Protein AF-A0A9N9S691-F1 (afdb_monomer)

Mean predicted aligned error: 9.48 Å

InterPro domains:
  IPR001315 CARD domain [PS50209] (5-102)
  IPR011029 Death-like domain superfamily [G3DSA:1.10.533.10] (4-105)
  IPR011029 Death-like domain superfamily [SSF47986] (11-99)

Structure (mmCIF, N/CA/C/O backbone):
data_AF-A0A9N9S691-F1
#
_entry.id   AF-A0A9N9S691-F1
#
loop_
_atom_site.group_PDB
_atom_site.id
_atom_site.type_symbol
_atom_site.label_atom_id
_atom_site.label_alt_id
_atom_site.label_comp_id
_atom_site.label_asym_id
_atom_site.label_entity_id
_atom_site.label_seq_id
_atom_site.pdbx_PDB_ins_code
_atom_site.Cartn_x
_atom_site.Cartn_y
_atom_site.Cartn_z
_atom_site.occupancy
_atom_site.B_iso_or_equiv
_atom_site.auth_seq_id
_atom_site.auth_comp_id
_atom_site.auth_asym_id
_atom_site.auth_atom_id
_atom_site.pdbx_PDB_model_num
ATOM 1 N N . MET A 1 1 ? 23.197 -14.136 8.451 1.00 41.03 1 MET A N 1
ATOM 2 C CA . MET A 1 1 ? 23.122 -12.723 8.036 1.00 41.03 1 MET A CA 1
ATOM 3 C C . MET A 1 1 ? 21.734 -12.499 7.473 1.00 41.03 1 MET A C 1
ATOM 5 O O . MET A 1 1 ? 21.472 -12.937 6.365 1.00 41.03 1 MET A O 1
ATOM 9 N N . THR A 1 2 ? 20.813 -11.954 8.260 1.00 48.19 2 THR A N 1
ATOM 10 C CA . THR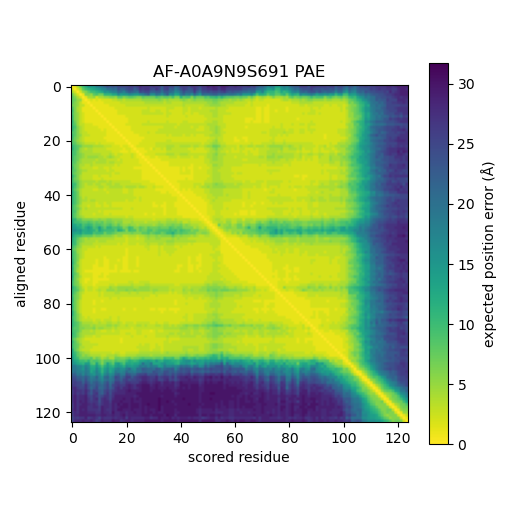 A 1 2 ? 19.528 -11.480 7.734 1.00 48.19 2 THR A CA 1
ATOM 11 C C . THR A 1 2 ? 19.818 -10.173 7.012 1.00 48.19 2 THR A C 1
ATOM 13 O O . THR A 1 2 ? 20.167 -9.189 7.655 1.00 48.19 2 THR A O 1
ATOM 16 N N . THR A 1 3 ? 19.799 -10.185 5.681 1.00 57.12 3 THR A N 1
ATOM 17 C CA . THR A 1 3 ? 19.836 -8.952 4.894 1.00 57.12 3 THR A CA 1
ATOM 18 C C . THR A 1 3 ? 18.573 -8.164 5.216 1.00 57.12 3 THR A C 1
ATOM 20 O O . THR A 1 3 ? 17.459 -8.586 4.906 1.00 57.12 3 THR A O 1
ATOM 23 N N . ASP A 1 4 ? 18.752 -7.064 5.938 1.00 69.62 4 ASP A N 1
ATOM 24 C CA . ASP A 1 4 ? 17.680 -6.156 6.311 1.00 69.62 4 ASP A CA 1
ATOM 25 C C . ASP A 1 4 ? 17.316 -5.310 5.084 1.00 69.62 4 ASP A C 1
ATOM 27 O O . ASP A 1 4 ? 17.941 -4.296 4.786 1.00 69.62 4 ASP A O 1
ATOM 31 N N . HIS A 1 5 ? 16.343 -5.795 4.312 1.00 83.75 5 HIS A N 1
ATOM 32 C CA . HIS A 1 5 ? 15.860 -5.126 3.101 1.00 83.75 5 HIS A CA 1
ATOM 33 C C . HIS A 1 5 ? 14.880 -3.980 3.405 1.00 83.75 5 HIS A C 1
ATOM 35 O O . HIS A 1 5 ? 14.320 -3.397 2.480 1.00 83.75 5 HIS A O 1
ATOM 41 N N . THR A 1 6 ? 14.652 -3.650 4.681 1.00 89.69 6 THR A N 1
ATOM 42 C CA . THR A 1 6 ? 13.685 -2.634 5.129 1.00 89.69 6 THR A CA 1
ATOM 43 C C . THR A 1 6 ? 13.935 -1.299 4.442 1.00 89.69 6 THR A C 1
ATOM 45 O O . THR A 1 6 ? 13.024 -0.710 3.862 1.00 89.69 6 THR A O 1
ATOM 48 N N . LYS A 1 7 ? 15.197 -0.847 4.440 1.00 89.81 7 LYS A N 1
ATOM 49 C CA . LYS A 1 7 ? 15.577 0.425 3.821 1.00 89.81 7 LYS A CA 1
ATOM 50 C C . LYS A 1 7 ? 15.391 0.399 2.303 1.00 89.81 7 LYS A C 1
ATOM 52 O O . LYS A 1 7 ? 14.831 1.337 1.754 1.00 89.81 7 LYS A O 1
ATOM 57 N N . GLU A 1 8 ? 15.817 -0.674 1.640 1.00 90.50 8 GLU A N 1
ATOM 58 C CA . GLU A 1 8 ? 15.687 -0.818 0.183 1.00 90.50 8 GLU A CA 1
ATOM 59 C C . GLU A 1 8 ? 14.215 -0.804 -0.253 1.00 90.50 8 GLU A C 1
ATOM 61 O O . GLU A 1 8 ? 13.861 -0.135 -1.219 1.00 90.50 8 GLU A O 1
ATOM 66 N N . ILE A 1 9 ? 13.344 -1.490 0.494 1.00 92.00 9 ILE A N 1
ATOM 67 C CA . ILE A 1 9 ? 11.898 -1.524 0.241 1.00 92.00 9 ILE A CA 1
ATOM 68 C C . ILE A 1 9 ? 11.274 -0.147 0.481 1.00 92.00 9 ILE A C 1
ATOM 70 O O . ILE A 1 9 ? 10.476 0.311 -0.336 1.00 92.00 9 ILE A O 1
ATOM 74 N N . SER A 1 10 ? 11.642 0.524 1.576 1.00 93.81 10 SER A N 1
ATOM 75 C CA . SER A 1 10 ? 11.149 1.869 1.889 1.00 93.81 10 SER A CA 1
ATOM 76 C C . SER A 1 10 ? 11.554 2.884 0.814 1.00 93.81 10 SER A C 1
ATOM 78 O O . SER A 1 10 ? 10.701 3.619 0.311 1.00 93.81 10 SER A O 1
ATOM 80 N N . ASP A 1 11 ? 12.825 2.877 0.396 1.00 92.69 11 ASP A N 1
ATOM 81 C CA . ASP A 1 11 ? 13.349 3.758 -0.653 1.00 92.69 11 ASP A CA 1
ATOM 82 C C . ASP A 1 11 ? 12.652 3.489 -2.000 1.00 92.69 11 ASP A C 1
ATOM 84 O O . ASP A 1 11 ? 12.223 4.426 -2.682 1.00 92.69 11 ASP A O 1
ATOM 88 N N . LEU A 1 12 ? 12.482 2.209 -2.360 1.00 92.75 12 LEU A N 1
ATOM 89 C CA . LEU A 1 12 ? 11.796 1.786 -3.580 1.00 92.75 12 LEU A CA 1
ATOM 90 C C . LEU A 1 12 ? 10.345 2.274 -3.598 1.00 92.75 12 LEU A C 1
ATOM 92 O O . LEU A 1 12 ? 9.932 2.952 -4.535 1.00 92.75 12 LEU A O 1
ATOM 96 N N . LEU A 1 13 ? 9.562 1.965 -2.562 1.00 94.00 13 LEU A N 1
ATOM 97 C CA . LEU A 1 13 ? 8.159 2.372 -2.504 1.00 94.00 13 LEU A CA 1
ATOM 98 C C . LEU A 1 13 ? 8.016 3.901 -2.442 1.00 94.00 13 LEU A C 1
ATOM 100 O O . LEU A 1 13 ? 7.114 4.459 -3.066 1.00 94.00 13 LEU A O 1
ATOM 104 N N . THR A 1 14 ? 8.941 4.595 -1.770 1.00 94.69 14 THR A N 1
ATOM 105 C CA . THR A 1 14 ? 8.964 6.065 -1.707 1.00 94.69 14 THR A CA 1
ATOM 106 C C . THR A 1 14 ? 9.089 6.698 -3.093 1.00 94.69 14 THR A C 1
ATOM 108 O O . THR A 1 14 ? 8.413 7.688 -3.381 1.00 94.69 14 THR A O 1
ATOM 111 N N . LYS A 1 15 ? 9.889 6.107 -3.988 1.00 94.12 15 LYS A N 1
ATOM 112 C CA . LYS A 1 15 ? 10.030 6.559 -5.383 1.00 94.12 15 LYS A CA 1
ATOM 113 C C . LYS A 1 15 ? 8.720 6.468 -6.175 1.00 94.12 15 LYS A C 1
ATOM 115 O O . LYS A 1 15 ? 8.502 7.261 -7.088 1.00 94.12 15 LYS A O 1
ATOM 120 N N . TYR A 1 16 ? 7.840 5.539 -5.805 1.00 94.62 16 TYR A N 1
ATOM 121 C CA . TYR A 1 16 ? 6.564 5.285 -6.477 1.00 94.62 16 TYR A CA 1
ATOM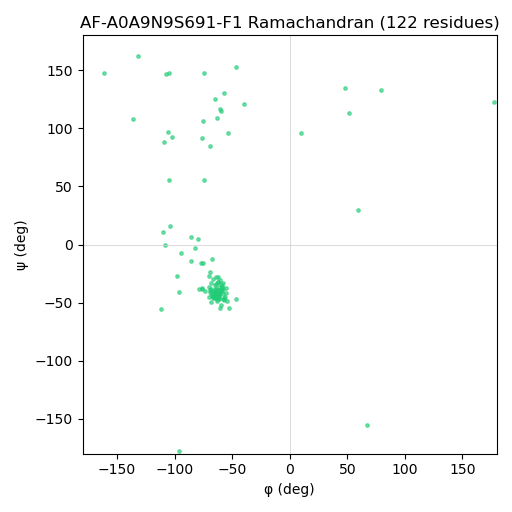 122 C C . TYR A 1 16 ? 5.341 5.829 -5.720 1.00 94.62 16 TYR A C 1
ATOM 124 O O . TYR A 1 16 ? 4.213 5.482 -6.070 1.00 94.62 16 TYR A O 1
ATOM 132 N N . LYS A 1 17 ? 5.531 6.734 -4.745 1.00 93.94 17 LYS A N 1
ATOM 133 C CA . LYS A 1 17 ? 4.451 7.364 -3.954 1.00 93.94 17 LYS A CA 1
ATOM 134 C C . LYS A 1 17 ? 3.282 7.877 -4.785 1.00 93.94 17 LYS A C 1
ATOM 136 O O . LYS A 1 17 ? 2.135 7.596 -4.464 1.00 93.94 17 LYS A O 1
ATOM 141 N N . SER A 1 18 ? 3.561 8.594 -5.873 1.00 93.56 18 SER A N 1
ATOM 142 C CA . SER A 1 18 ? 2.500 9.149 -6.719 1.00 93.56 18 SER A CA 1
ATOM 143 C C . SER A 1 18 ? 1.599 8.055 -7.305 1.00 93.56 18 SER A C 1
ATOM 145 O O . SER A 1 18 ? 0.382 8.208 -7.300 1.00 93.56 18 SER A O 1
ATOM 147 N N . ILE A 1 19 ? 2.179 6.930 -7.734 1.00 94.00 19 ILE A N 1
ATOM 148 C CA . ILE A 1 19 ? 1.422 5.794 -8.275 1.00 94.00 19 ILE A CA 1
ATOM 149 C C . ILE A 1 19 ? 0.698 5.053 -7.145 1.00 94.00 19 ILE A C 1
ATOM 151 O O . ILE A 1 19 ? -0.462 4.701 -7.301 1.00 94.00 19 ILE A O 1
ATOM 155 N N . LEU A 1 20 ? 1.336 4.872 -5.983 1.00 94.56 20 LEU A N 1
ATOM 156 C CA . LEU A 1 20 ? 0.693 4.284 -4.799 1.00 94.56 20 LEU A CA 1
ATOM 157 C C . LEU A 1 20 ? -0.562 5.062 -4.386 1.00 94.56 20 LEU A C 1
ATOM 159 O O . LEU A 1 20 ? -1.605 4.471 -4.124 1.00 94.56 20 LEU A O 1
ATOM 163 N N . ILE A 1 21 ? -0.488 6.391 -4.360 1.00 94.12 21 ILE A N 1
ATOM 164 C CA . ILE A 1 21 ? -1.644 7.223 -4.029 1.00 94.12 21 ILE A CA 1
ATOM 165 C C . ILE A 1 21 ? -2.751 7.034 -5.076 1.00 94.12 21 ILE A C 1
ATOM 167 O O . ILE A 1 21 ? -3.895 6.790 -4.707 1.00 94.12 21 ILE A O 1
ATOM 171 N N . GLN A 1 22 ? -2.413 7.109 -6.366 1.00 92.00 22 GLN A N 1
ATOM 172 C CA . GLN A 1 22 ? -3.398 7.121 -7.453 1.00 92.00 22 GLN A CA 1
ATOM 173 C C . GLN A 1 22 ? -4.026 5.760 -7.765 1.00 92.00 22 GLN A C 1
ATOM 175 O O . GLN A 1 22 ? -5.217 5.723 -8.061 1.00 92.00 22 GLN A O 1
ATOM 180 N N . ASP A 1 23 ? -3.264 4.668 -7.696 1.00 89.25 23 ASP A N 1
ATOM 181 C CA . ASP A 1 23 ? -3.727 3.332 -8.098 1.00 89.25 23 ASP A CA 1
ATOM 182 C C . ASP A 1 23 ? -4.201 2.487 -6.910 1.00 89.25 23 ASP A C 1
ATOM 184 O O . ASP A 1 23 ? -5.008 1.572 -7.089 1.00 89.25 23 ASP A O 1
ATOM 188 N N . LEU A 1 24 ? -3.671 2.749 -5.709 1.00 92.25 24 LEU A N 1
ATOM 189 C CA . LEU A 1 24 ? -3.894 1.907 -4.535 1.00 92.25 24 LEU A CA 1
ATOM 190 C C . LEU A 1 24 ? -4.745 2.611 -3.479 1.00 92.25 24 LEU A C 1
ATOM 192 O O . LEU A 1 24 ? -5.782 2.076 -3.095 1.00 92.25 24 LEU A O 1
ATOM 196 N N . LEU A 1 25 ? -4.357 3.805 -3.013 1.00 91.81 25 LEU A N 1
ATOM 197 C CA . LEU A 1 25 ? -5.071 4.466 -1.907 1.00 91.81 25 LEU A CA 1
ATOM 198 C C . LEU A 1 25 ? -6.471 4.966 -2.289 1.00 91.81 25 LEU A C 1
ATOM 200 O O . LEU A 1 25 ? -7.353 5.033 -1.435 1.00 91.81 25 LEU A O 1
ATOM 204 N N . THR A 1 26 ? -6.700 5.284 -3.559 1.00 89.06 26 THR A N 1
ATOM 205 C CA . THR A 1 26 ? -8.024 5.651 -4.093 1.00 89.06 26 THR A CA 1
ATOM 206 C C . THR A 1 26 ? -8.937 4.438 -4.300 1.00 89.06 26 THR A C 1
ATOM 208 O O . THR A 1 26 ? -10.151 4.599 -4.444 1.00 89.06 26 THR A O 1
ATOM 211 N N . ASN A 1 27 ? -8.389 3.216 -4.303 1.00 91.62 27 ASN A N 1
ATOM 212 C CA . ASN A 1 27 ? -9.129 1.997 -4.598 1.00 91.62 27 ASN A C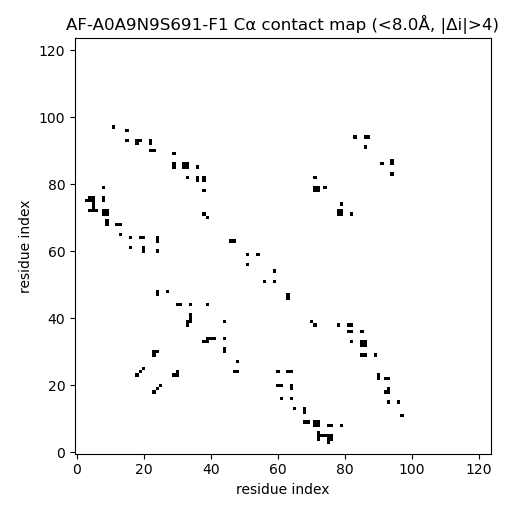A 1
ATOM 213 C C . ASN A 1 27 ? -9.396 1.175 -3.330 1.00 91.62 27 ASN A C 1
ATOM 215 O O . ASN A 1 27 ? -8.597 0.347 -2.889 1.00 91.62 27 ASN A O 1
ATOM 219 N N . LYS A 1 28 ? -10.598 1.349 -2.773 1.00 92.06 28 LYS A N 1
ATOM 220 C CA . LYS A 1 28 ? -11.039 0.634 -1.568 1.00 92.06 28 LYS A CA 1
ATOM 221 C C . LYS A 1 28 ? -11.006 -0.894 -1.709 1.00 92.06 28 LYS A C 1
ATOM 223 O O . LYS A 1 28 ? -10.755 -1.573 -0.718 1.00 92.06 28 LYS A O 1
ATOM 228 N N . ALA A 1 29 ? -11.266 -1.440 -2.899 1.00 92.31 29 ALA A N 1
ATOM 229 C CA . ALA A 1 29 ? -11.238 -2.888 -3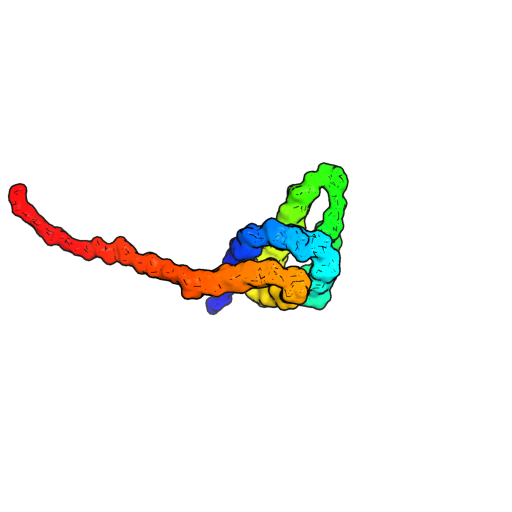.103 1.00 92.31 29 ALA A CA 1
ATOM 230 C C . ALA A 1 29 ? -9.813 -3.440 -2.955 1.00 92.31 29 ALA A C 1
ATOM 232 O O . ALA A 1 29 ? -9.621 -4.451 -2.288 1.00 92.31 29 ALA A O 1
ATOM 233 N N . VAL A 1 30 ? -8.817 -2.719 -3.476 1.00 93.50 30 VAL A N 1
ATOM 234 C CA . VAL A 1 30 ? -7.399 -3.082 -3.331 1.00 93.50 30 VAL A CA 1
ATOM 235 C C . VAL A 1 30 ? -6.967 -3.016 -1.872 1.00 93.50 30 VAL A C 1
ATOM 237 O O . VAL A 1 30 ? -6.338 -3.946 -1.374 1.00 93.50 30 VAL A O 1
ATOM 240 N N . LEU A 1 31 ? -7.349 -1.954 -1.156 1.00 94.62 31 LEU A N 1
ATOM 241 C CA . LEU A 1 31 ? -7.068 -1.837 0.277 1.00 94.62 31 LEU A CA 1
ATOM 242 C C . LEU A 1 31 ? -7.675 -2.995 1.084 1.00 94.62 31 LEU A C 1
ATOM 244 O O . LEU A 1 31 ? -7.047 -3.486 2.018 1.00 94.62 31 LEU A O 1
ATOM 248 N N . GLN A 1 32 ? -8.864 -3.471 0.702 1.00 94.75 32 GLN A N 1
ATOM 249 C CA . GLN A 1 32 ? -9.469 -4.648 1.321 1.00 94.75 32 GLN A CA 1
ATOM 250 C C . GLN A 1 32 ? -8.667 -5.924 1.024 1.00 94.75 32 GLN A C 1
ATOM 252 O O . GLN A 1 32 ? -8.425 -6.705 1.941 1.00 94.75 32 GLN A O 1
ATOM 257 N N . SER A 1 33 ? -8.180 -6.103 -0.208 1.00 94.56 33 SER A N 1
ATOM 258 C CA . SER A 1 33 ? -7.307 -7.231 -0.560 1.00 94.56 33 SER A CA 1
ATOM 259 C C . SER A 1 33 ? -6.011 -7.249 0.258 1.00 94.56 33 SER A C 1
ATOM 261 O O . SER A 1 33 ? -5.542 -8.323 0.628 1.00 94.56 33 SER A O 1
ATOM 263 N N . LEU A 1 34 ? -5.459 -6.083 0.620 1.00 95.25 34 LEU A N 1
ATOM 264 C CA . LEU A 1 34 ? -4.296 -6.009 1.515 1.00 95.25 34 LEU A CA 1
ATOM 265 C C . LEU A 1 34 ? -4.595 -6.545 2.925 1.00 95.25 34 LEU A C 1
ATOM 267 O O . LEU A 1 34 ? -3.713 -7.140 3.547 1.00 95.25 34 LEU A O 1
ATOM 271 N N . VAL A 1 35 ? -5.817 -6.354 3.433 1.00 96.00 35 VAL A N 1
ATOM 272 C CA . VAL A 1 35 ? -6.250 -6.940 4.713 1.00 96.00 35 VAL A CA 1
ATOM 273 C C . VAL A 1 35 ? -6.406 -8.450 4.582 1.00 96.00 35 VAL A C 1
ATOM 275 O O . VAL A 1 35 ? -5.929 -9.196 5.439 1.00 96.00 35 VAL A O 1
ATOM 278 N N . ASP A 1 36 ? -7.047 -8.902 3.504 1.00 93.94 36 ASP A N 1
ATOM 279 C CA . ASP A 1 36 ? -7.321 -10.322 3.266 1.00 93.94 36 ASP A CA 1
ATOM 280 C C . ASP A 1 36 ? -6.015 -11.132 3.152 1.00 93.94 36 ASP A C 1
ATOM 282 O O . ASP A 1 36 ? -5.906 -12.231 3.697 1.00 93.94 36 ASP A O 1
ATOM 286 N N . GLU A 1 37 ? -4.981 -10.542 2.546 1.00 93.88 37 GLU A N 1
ATOM 287 C CA . GLU A 1 37 ? -3.633 -11.113 2.421 1.00 93.88 37 GLU A CA 1
ATOM 288 C C . GLU A 1 37 ? -2.723 -10.835 3.632 1.00 93.88 37 GLU A C 1
ATOM 290 O O . GLU A 1 37 ? -1.537 -11.193 3.641 1.00 93.88 37 GLU A O 1
ATOM 295 N N . THR A 1 38 ? -3.261 -10.247 4.708 1.00 93.31 38 THR A N 1
ATOM 296 C CA . THR A 1 38 ? -2.558 -9.948 5.972 1.00 93.31 38 THR A CA 1
ATOM 297 C C . THR A 1 38 ? -1.339 -9.032 5.812 1.00 93.31 38 THR A C 1
ATOM 299 O O . THR A 1 38 ? -0.366 -9.142 6.561 1.00 93.31 38 THR A O 1
ATOM 302 N N . VAL A 1 39 ? -1.363 -8.154 4.808 1.00 95.19 39 VAL A N 1
ATOM 303 C CA . VAL A 1 39 ? -0.344 -7.113 4.593 1.00 95.19 39 VAL A CA 1
ATOM 304 C C . VAL A 1 39 ? -0.549 -5.964 5.579 1.00 95.19 39 VAL A C 1
ATOM 306 O O . VAL A 1 39 ? 0.422 -5.428 6.106 1.00 95.19 39 VAL A O 1
ATOM 309 N N . ILE A 1 40 ? -1.810 -5.623 5.840 1.00 95.44 40 ILE A N 1
ATOM 310 C CA . ILE A 1 40 ? -2.244 -4.624 6.821 1.00 95.44 40 ILE A CA 1
ATOM 311 C C . ILE A 1 40 ? -3.372 -5.209 7.680 1.00 95.44 40 ILE A C 1
ATOM 31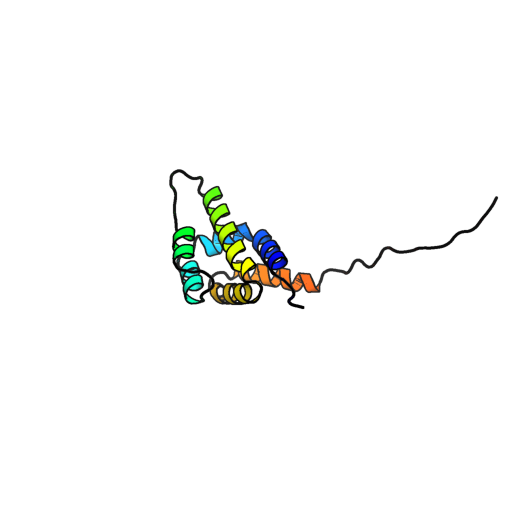3 O O . ILE A 1 40 ? -3.996 -6.201 7.291 1.00 95.44 40 ILE A O 1
ATOM 317 N N . ASP A 1 41 ? -3.653 -4.614 8.836 1.00 95.81 41 ASP A N 1
ATOM 318 C CA . ASP A 1 41 ? -4.798 -4.994 9.663 1.00 95.81 41 ASP A CA 1
ATOM 319 C C . ASP A 1 41 ? -6.034 -4.097 9.428 1.00 95.81 41 ASP A C 1
ATOM 321 O O . ASP A 1 41 ? -6.063 -3.219 8.563 1.00 95.81 41 ASP A O 1
ATOM 325 N N . LYS A 1 42 ? -7.116 -4.349 10.176 1.00 94.75 42 LYS A N 1
ATOM 326 C CA . LYS A 1 42 ? -8.355 -3.563 10.053 1.00 94.75 42 LYS A CA 1
ATOM 327 C C . LYS A 1 42 ? -8.208 -2.123 10.551 1.00 94.75 42 LYS A C 1
ATOM 329 O O . LYS A 1 42 ? -8.841 -1.239 9.990 1.00 94.75 42 LYS A O 1
ATOM 334 N N . ASN A 1 43 ? -7.390 -1.890 11.575 1.00 95.31 43 ASN A N 1
ATOM 335 C CA . ASN A 1 43 ? -7.143 -0.545 12.094 1.00 95.31 43 ASN A CA 1
ATOM 336 C C . ASN A 1 43 ? -6.331 0.271 11.081 1.00 95.31 43 ASN A C 1
ATOM 338 O O . ASN A 1 43 ? -6.602 1.452 10.871 1.00 95.31 43 ASN A O 1
ATOM 342 N N . ASP A 1 44 ? -5.368 -0.376 10.423 1.00 95.75 44 ASP A N 1
ATOM 343 C CA . ASP A 1 44 ? -4.601 0.207 9.328 1.00 95.75 44 ASP A CA 1
ATOM 344 C C . ASP A 1 44 ? -5.523 0.583 8.164 1.00 95.75 44 ASP A C 1
ATOM 346 O O . ASP A 1 44 ? -5.447 1.698 7.647 1.00 95.75 44 ASP A O 1
ATOM 350 N N . LEU A 1 45 ? -6.441 -0.314 7.783 1.00 95.44 45 LEU A N 1
ATOM 351 C CA . LEU A 1 45 ? -7.448 -0.035 6.759 1.00 95.44 45 LEU A CA 1
ATOM 352 C C . LEU A 1 45 ? -8.317 1.174 7.131 1.00 95.44 45 LEU A C 1
ATOM 354 O O . LEU A 1 45 ? -8.517 2.061 6.299 1.00 95.44 45 LEU A O 1
ATOM 358 N N . ASP A 1 46 ? -8.811 1.233 8.368 1.00 94.75 46 ASP A N 1
ATOM 359 C CA . ASP A 1 46 ? -9.630 2.349 8.846 1.00 94.75 46 ASP A CA 1
ATOM 360 C C . ASP A 1 46 ? -8.864 3.681 8.767 1.00 94.75 46 ASP A C 1
ATOM 362 O O . ASP A 1 46 ? -9.423 4.696 8.344 1.00 94.75 46 ASP A O 1
ATOM 366 N N . PHE A 1 47 ? -7.567 3.683 9.092 1.00 94.12 47 PHE A N 1
ATOM 367 C CA . PHE A 1 47 ? -6.711 4.860 8.930 1.00 94.12 47 PHE A CA 1
ATOM 368 C C . PHE A 1 47 ? -6.542 5.264 7.457 1.00 94.12 47 PHE A C 1
ATOM 370 O O . PHE A 1 47 ? -6.682 6.442 7.118 1.00 94.12 47 PHE A O 1
ATOM 377 N N . LEU A 1 48 ? -6.288 4.305 6.563 1.00 94.50 48 LEU A N 1
ATOM 378 C CA . LEU A 1 48 ? -6.109 4.567 5.130 1.00 94.50 48 LEU A CA 1
ATOM 379 C C . LEU A 1 48 ? -7.399 5.068 4.459 1.00 94.50 48 LEU A C 1
ATOM 381 O O . LEU A 1 48 ? -7.339 5.880 3.534 1.00 94.50 48 LEU A O 1
ATOM 385 N N . LEU A 1 49 ? -8.570 4.660 4.952 1.00 92.69 49 LEU A N 1
ATOM 386 C CA . LEU A 1 49 ? -9.871 5.122 4.458 1.00 92.69 49 LEU A CA 1
ATOM 387 C C . LEU A 1 49 ? -10.356 6.424 5.103 1.00 92.69 49 LEU A C 1
ATOM 389 O O . LEU A 1 49 ? -11.285 7.041 4.580 1.00 92.69 49 LEU A O 1
ATOM 393 N N . LYS A 1 50 ? -9.748 6.864 6.209 1.00 90.56 50 LYS A N 1
ATOM 394 C CA . LYS A 1 50 ? -10.167 8.070 6.930 1.00 90.56 50 LYS A CA 1
ATOM 395 C C . LYS A 1 50 ? -10.142 9.299 6.020 1.00 90.56 50 LYS A C 1
ATOM 397 O O . LYS A 1 50 ? -9.130 9.579 5.390 1.00 90.56 50 LYS A O 1
ATOM 402 N N . THR A 1 51 ? -11.212 10.077 5.995 1.00 87.31 51 THR A N 1
ATOM 403 C CA . THR A 1 51 ? -11.228 11.419 5.396 1.00 87.31 51 THR A CA 1
ATOM 404 C C . THR A 1 51 ? -11.217 12.465 6.510 1.00 87.31 51 THR A C 1
ATOM 406 O O . THR A 1 51 ? -11.738 12.211 7.599 1.00 87.31 51 THR A O 1
ATOM 409 N N . ASP A 1 52 ? -10.601 13.620 6.274 1.00 87.06 52 ASP A N 1
ATOM 410 C CA . ASP A 1 52 ? -10.644 14.757 7.198 1.00 87.06 52 ASP A CA 1
ATOM 411 C C . ASP A 1 52 ? -10.881 16.038 6.400 1.00 87.06 52 ASP A C 1
ATOM 413 O O . ASP A 1 52 ? -9.999 16.499 5.683 1.00 87.06 52 ASP A O 1
ATOM 417 N N . ASP A 1 53 ? -12.086 16.600 6.518 1.00 81.88 53 ASP A N 1
ATOM 418 C CA . ASP A 1 53 ? -12.491 17.800 5.775 1.00 81.88 53 ASP A CA 1
ATOM 419 C C . ASP A 1 53 ? -11.712 19.059 6.205 1.00 81.88 53 ASP A C 1
ATOM 421 O O . ASP A 1 53 ? -11.777 20.089 5.535 1.00 81.88 53 ASP A O 1
ATOM 425 N N . ASN A 1 54 ? -10.983 18.999 7.327 1.00 87.00 54 ASN A N 1
ATOM 426 C CA . ASN A 1 54 ? -10.151 20.099 7.817 1.00 87.00 54 ASN A CA 1
ATOM 427 C C . ASN A 1 54 ? -8.687 19.984 7.372 1.00 87.00 54 ASN A C 1
ATOM 429 O O . ASN A 1 54 ? -7.904 20.902 7.625 1.00 87.00 54 ASN A O 1
ATOM 433 N N . GLU A 1 55 ? -8.302 18.873 6.746 1.00 86.88 55 GLU A N 1
ATOM 434 C CA . GLU A 1 55 ? -6.940 18.614 6.294 1.00 86.88 55 GLU A CA 1
ATOM 435 C C . GLU A 1 55 ? -6.851 18.717 4.769 1.00 86.88 55 GLU A C 1
ATOM 437 O O . GLU A 1 55 ? -7.792 18.403 4.040 1.00 86.88 55 GLU A O 1
ATOM 442 N N . ASN A 1 56 ? -5.708 19.174 4.258 1.00 91.69 56 ASN A N 1
ATOM 443 C CA . ASN A 1 56 ? -5.485 19.158 2.821 1.00 91.69 56 ASN A CA 1
ATOM 444 C C . ASN A 1 56 ? -5.450 17.701 2.330 1.00 91.69 56 ASN A C 1
ATOM 446 O O . ASN A 1 56 ? -4.649 16.902 2.813 1.00 91.69 56 ASN A O 1
ATOM 450 N N . GLU A 1 57 ? -6.290 17.364 1.350 1.00 88.56 57 GLU A N 1
ATOM 451 C CA . GLU A 1 57 ? -6.412 15.996 0.834 1.00 88.56 57 GLU A CA 1
ATOM 452 C C . GLU A 1 57 ? -5.068 15.423 0.356 1.00 88.56 57 GLU A C 1
ATOM 454 O O . GLU A 1 57 ? -4.773 14.254 0.603 1.00 88.56 57 GLU A O 1
ATOM 459 N N . ASN A 1 58 ? -4.214 16.245 -0.266 1.00 89.38 58 ASN A N 1
ATOM 460 C CA . ASN A 1 58 ? -2.898 15.797 -0.719 1.00 89.38 58 ASN A CA 1
ATOM 461 C C . ASN A 1 58 ? -1.976 15.488 0.464 1.00 89.38 58 ASN A C 1
ATOM 463 O O . ASN A 1 58 ? -1.320 14.452 0.462 1.00 89.38 58 ASN A O 1
ATOM 467 N N . GLU A 1 59 ? -1.968 16.335 1.498 1.00 91.56 59 GLU A N 1
ATOM 468 C CA . GLU A 1 59 ? -1.168 16.097 2.707 1.00 91.56 59 GLU A CA 1
ATOM 469 C C . GLU A 1 59 ? -1.634 14.842 3.456 1.00 91.56 59 GLU A C 1
ATOM 471 O O . GLU A 1 59 ? -0.812 14.045 3.917 1.00 91.56 59 GLU A O 1
ATOM 476 N N . LEU A 1 60 ? -2.950 14.629 3.544 1.00 92.38 60 LEU A N 1
ATOM 477 C CA . LEU A 1 60 ? -3.525 13.428 4.144 1.00 92.38 60 LEU A CA 1
ATOM 478 C C . LEU A 1 60 ? -3.160 12.174 3.336 1.00 92.38 60 LEU A C 1
ATOM 480 O O . LEU A 1 60 ? -2.758 11.161 3.913 1.00 92.38 60 LEU A O 1
ATOM 484 N N . ASN A 1 61 ? -3.253 12.236 2.007 1.00 93.44 61 ASN A N 1
ATOM 485 C CA . ASN A 1 61 ? -2.866 11.136 1.125 1.00 93.44 61 ASN A CA 1
ATOM 486 C C . ASN A 1 61 ? -1.365 10.831 1.210 1.00 93.44 61 ASN A C 1
ATOM 488 O O . ASN A 1 61 ? -0.989 9.659 1.251 1.00 93.44 61 ASN A O 1
ATOM 492 N N . ASP A 1 62 ? -0.513 11.848 1.334 1.00 94.12 62 ASP A N 1
ATOM 493 C CA . ASP A 1 62 ? 0.924 11.669 1.551 1.00 94.12 62 ASP A CA 1
ATOM 494 C C . ASP A 1 62 ? 1.218 10.989 2.895 1.00 94.12 62 ASP A C 1
ATOM 496 O O . ASP A 1 62 ? 2.043 10.072 2.956 1.00 94.12 62 ASP A O 1
ATOM 500 N N . LYS A 1 63 ? 0.513 11.373 3.969 1.00 94.94 63 LYS A N 1
ATOM 501 C CA . LYS A 1 63 ? 0.628 10.730 5.291 1.00 94.94 63 LYS A CA 1
ATOM 502 C C . LYS A 1 63 ? 0.195 9.268 5.250 1.00 94.94 63 LYS A C 1
ATOM 504 O O . LYS A 1 63 ? 0.916 8.406 5.750 1.00 94.94 63 LYS A O 1
ATOM 509 N N . LYS A 1 64 ? -0.946 8.973 4.623 1.00 95.75 64 LYS A N 1
ATOM 510 C CA . LYS A 1 64 ? -1.437 7.601 4.421 1.00 95.75 64 LYS A CA 1
ATOM 511 C C . LYS A 1 64 ? -0.474 6.767 3.588 1.00 95.75 64 LYS A C 1
ATOM 513 O O . LYS A 1 64 ? -0.199 5.618 3.925 1.00 95.75 64 LYS A O 1
ATOM 518 N N . CYS A 1 65 ? 0.075 7.352 2.526 1.00 96.62 65 CYS A N 1
ATOM 519 C CA . CYS A 1 65 ? 1.046 6.674 1.685 1.00 96.62 65 CYS A CA 1
ATOM 520 C C . CYS A 1 65 ? 2.327 6.367 2.458 1.00 96.62 65 CYS A C 1
ATOM 522 O O . CYS A 1 65 ? 2.821 5.247 2.378 1.00 96.62 65 CYS A O 1
ATOM 524 N N . GLN A 1 66 ? 2.855 7.325 3.225 1.00 97.12 66 GLN A N 1
ATOM 525 C CA . GLN A 1 66 ? 4.033 7.085 4.057 1.00 97.12 66 GLN A CA 1
ATOM 526 C C . GLN A 1 66 ? 3.763 5.999 5.101 1.00 97.12 66 GLN A C 1
ATOM 528 O O . GLN A 1 66 ? 4.577 5.096 5.254 1.00 97.12 66 GLN A O 1
ATOM 533 N N . TYR A 1 67 ? 2.598 6.035 5.748 1.00 96.75 67 TYR A N 1
ATOM 534 C CA . TYR A 1 67 ? 2.192 5.018 6.713 1.00 96.75 67 TYR A CA 1
ATOM 535 C C . TYR A 1 67 ? 2.190 3.607 6.110 1.00 96.75 67 TYR A C 1
ATOM 537 O O . TYR A 1 67 ? 2.778 2.688 6.676 1.00 96.75 67 TYR A O 1
ATOM 545 N N . LEU A 1 68 ? 1.599 3.440 4.922 1.00 96.44 68 LEU A N 1
ATOM 546 C CA . LEU A 1 68 ? 1.591 2.158 4.216 1.00 96.44 68 LEU A CA 1
ATOM 547 C C . LEU A 1 68 ? 3.013 1.682 3.872 1.00 96.44 68 LEU A C 1
ATOM 549 O O . LEU A 1 68 ? 3.328 0.502 4.029 1.00 96.44 68 LEU A O 1
ATOM 553 N N . ILE A 1 69 ? 3.884 2.593 3.430 1.00 96.12 69 ILE A N 1
ATOM 554 C CA . ILE A 1 69 ? 5.292 2.285 3.137 1.00 96.12 69 ILE A CA 1
ATOM 555 C C . ILE A 1 69 ? 6.010 1.798 4.396 1.00 96.12 69 ILE A C 1
ATOM 557 O O . ILE A 1 69 ? 6.741 0.806 4.343 1.00 96.12 69 ILE A O 1
ATOM 561 N N . ASP A 1 70 ? 5.793 2.462 5.528 1.00 95.44 70 ASP A N 1
ATOM 562 C CA . ASP A 1 70 ? 6.417 2.110 6.800 1.00 95.44 70 ASP A CA 1
ATOM 563 C C . ASP A 1 70 ? 5.953 0.727 7.279 1.00 95.44 70 ASP A C 1
ATOM 565 O O . ASP A 1 70 ? 6.781 -0.082 7.697 1.00 95.44 70 ASP A O 1
ATOM 569 N N . LEU A 1 71 ? 4.661 0.404 7.137 1.00 94.75 71 LEU A N 1
ATOM 570 C CA . LEU A 1 71 ? 4.122 -0.927 7.447 1.00 94.75 71 LEU A CA 1
ATOM 571 C C . LEU A 1 71 ? 4.781 -2.027 6.607 1.00 94.75 71 LEU A C 1
ATOM 573 O O . LEU A 1 71 ? 5.292 -3.010 7.150 1.00 94.75 71 LEU A O 1
ATOM 577 N N . ILE A 1 72 ? 4.805 -1.855 5.282 1.00 93.81 72 ILE A N 1
ATOM 578 C CA . ILE A 1 72 ? 5.340 -2.868 4.363 1.00 93.81 72 ILE A CA 1
ATOM 579 C C . ILE A 1 72 ? 6.847 -3.041 4.566 1.00 93.81 72 ILE A C 1
ATOM 581 O O . ILE A 1 72 ? 7.350 -4.166 4.590 1.00 93.81 72 ILE A O 1
ATOM 585 N N . SER A 1 73 ? 7.577 -1.932 4.704 1.00 93.31 73 SER A N 1
ATOM 586 C CA . SER A 1 73 ? 9.032 -1.958 4.842 1.00 93.31 73 SER A CA 1
ATOM 587 C C . SER A 1 73 ? 9.475 -2.550 6.177 1.00 93.31 73 SER A C 1
ATOM 589 O O . SER A 1 73 ? 10.405 -3.354 6.178 1.00 93.31 73 SER A O 1
ATOM 591 N N . LYS A 1 74 ? 8.796 -2.235 7.289 1.00 92.00 74 LYS A N 1
ATOM 592 C CA . LYS A 1 74 ? 9.127 -2.731 8.636 1.00 92.00 74 LYS A CA 1
ATOM 593 C C . LYS A 1 74 ? 9.117 -4.257 8.740 1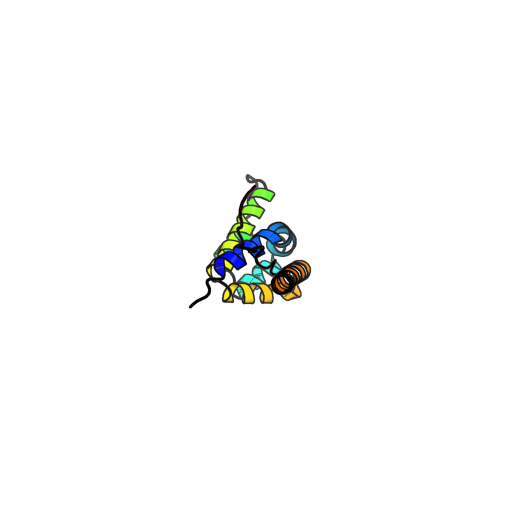.00 92.00 74 LYS A C 1
ATOM 595 O O . LYS A 1 74 ? 9.965 -4.833 9.414 1.00 92.00 74 LYS A O 1
ATOM 600 N N . GLU A 1 75 ? 8.173 -4.911 8.071 1.00 87.81 75 GLU A N 1
ATOM 601 C CA . GLU A 1 75 ? 8.069 -6.379 8.020 1.00 87.81 75 GLU A CA 1
ATOM 602 C C . GLU A 1 75 ? 9.002 -7.004 6.956 1.00 87.81 75 GLU A C 1
ATOM 604 O O . GLU A 1 75 ? 9.099 -8.230 6.800 1.00 87.81 75 GLU A O 1
ATOM 609 N N . GLY A 1 76 ? 9.708 -6.159 6.204 1.00 88.69 76 GLY A N 1
ATOM 610 C CA . GLY A 1 76 ? 10.728 -6.530 5.241 1.00 88.69 76 GLY A CA 1
ATOM 611 C C . GLY A 1 76 ? 10.197 -7.290 4.025 1.00 88.69 76 GLY A C 1
ATOM 612 O O . GLY A 1 76 ? 9.034 -7.212 3.620 1.00 88.69 76 GLY A O 1
ATOM 613 N N . LEU A 1 77 ? 11.090 -8.068 3.409 1.00 89.50 77 LEU A N 1
ATOM 614 C CA . LEU A 1 77 ? 10.863 -8.670 2.091 1.00 89.50 77 LEU A CA 1
ATOM 615 C C . LEU A 1 77 ? 9.650 -9.611 2.036 1.00 89.50 77 LEU A C 1
ATOM 617 O O . LEU A 1 77 ? 9.021 -9.754 0.988 1.00 89.50 77 LEU A O 1
ATOM 621 N N . LYS A 1 78 ? 9.318 -10.281 3.144 1.00 90.44 78 LYS A N 1
ATOM 622 C CA . LYS A 1 78 ? 8.185 -11.213 3.187 1.00 90.44 78 LYS A CA 1
ATOM 623 C C . LYS A 1 78 ? 6.857 -10.474 3.025 1.00 90.44 78 LYS A C 1
ATOM 625 O O . LYS A 1 78 ? 6.022 -10.926 2.244 1.00 90.44 78 LYS A O 1
ATOM 630 N N . CYS A 1 79 ? 6.680 -9.363 3.737 1.00 92.00 79 CYS A N 1
ATOM 631 C CA . CYS A 1 79 ? 5.489 -8.530 3.612 1.00 92.00 79 CYS A CA 1
ATOM 632 C C . CYS A 1 79 ? 5.439 -7.866 2.239 1.00 92.00 79 CYS A C 1
ATOM 634 O O . CYS A 1 79 ? 4.429 -7.974 1.554 1.00 92.00 79 CYS A O 1
ATOM 636 N N . PHE A 1 80 ? 6.565 -7.329 1.764 1.00 93.81 80 PHE A N 1
ATOM 637 C CA . PHE A 1 80 ? 6.651 -6.751 0.423 1.00 93.81 80 PHE A CA 1
ATOM 638 C C . PHE A 1 80 ? 6.234 -7.724 -0.694 1.00 93.81 80 PHE A C 1
ATOM 640 O O . PHE A 1 80 ? 5.491 -7.352 -1.595 1.00 93.81 80 PHE A O 1
ATOM 647 N N . LYS A 1 81 ? 6.637 -9.000 -0.626 1.00 92.56 81 LYS A N 1
ATOM 648 C CA . LYS A 1 81 ? 6.195 -10.012 -1.605 1.00 92.56 81 LYS A CA 1
ATOM 649 C C . LYS A 1 81 ? 4.685 -10.241 -1.575 1.00 92.56 81 LYS A C 1
ATOM 651 O O . LYS A 1 81 ? 4.075 -10.340 -2.634 1.00 92.56 81 LYS A O 1
ATOM 656 N N . ARG A 1 82 ? 4.098 -10.334 -0.377 1.00 94.19 82 ARG A N 1
ATOM 657 C CA . ARG A 1 82 ? 2.643 -10.479 -0.211 1.00 94.19 82 ARG A CA 1
ATOM 658 C C . ARG A 1 82 ? 1.912 -9.256 -0.735 1.00 94.19 82 ARG A C 1
ATOM 660 O O . ARG A 1 82 ? 0.960 -9.411 -1.484 1.00 94.19 82 ARG A O 1
ATOM 667 N N . PHE A 1 83 ? 2.412 -8.067 -0.413 1.00 95.94 83 PHE A N 1
ATOM 668 C CA . PHE A 1 83 ? 1.923 -6.806 -0.949 1.00 95.94 83 PHE A CA 1
ATOM 669 C C . PHE A 1 83 ? 1.882 -6.830 -2.479 1.00 95.94 83 PHE A C 1
ATOM 671 O O . PHE A 1 83 ? 0.813 -6.644 -3.048 1.00 95.94 83 PHE A O 1
ATOM 678 N N . CYS A 1 84 ? 2.998 -7.150 -3.143 1.00 94.56 84 CYS A N 1
ATOM 679 C CA . CYS A 1 84 ? 3.040 -7.221 -4.604 1.00 94.56 84 CYS A CA 1
ATOM 680 C C . CYS A 1 84 ? 2.030 -8.227 -5.172 1.00 94.56 84 CYS A C 1
ATOM 682 O O . CYS A 1 84 ? 1.347 -7.912 -6.139 1.00 94.56 84 CYS A O 1
ATOM 684 N N . TYR A 1 85 ? 1.908 -9.406 -4.555 1.00 93.44 85 TYR A N 1
ATOM 685 C CA . TYR A 1 85 ? 0.945 -10.427 -4.975 1.00 93.44 85 TYR A CA 1
ATOM 686 C C . TYR A 1 85 ? -0.509 -9.961 -4.803 1.00 93.44 85 TYR A C 1
ATOM 688 O O . TYR A 1 85 ? -1.339 -10.169 -5.678 1.00 93.44 85 TYR A O 1
ATOM 696 N N . SER A 1 86 ? -0.805 -9.257 -3.710 1.00 94.25 86 SER A N 1
ATOM 697 C CA . SER A 1 86 ? -2.156 -8.771 -3.391 1.00 94.25 86 SER A CA 1
ATOM 698 C C . SER A 1 86 ? -2.675 -7.752 -4.405 1.00 94.25 86 SER A C 1
ATOM 700 O O . SER A 1 86 ? -3.881 -7.618 -4.585 1.00 94.25 86 SER A O 1
ATOM 702 N N . ILE A 1 87 ? -1.769 -7.007 -5.045 1.00 94.31 87 ILE A N 1
ATOM 703 C CA . ILE A 1 87 ? -2.119 -5.904 -5.946 1.00 94.31 87 ILE A CA 1
ATOM 704 C C . ILE A 1 87 ? -1.864 -6.229 -7.424 1.00 94.31 87 ILE A C 1
ATOM 706 O O . ILE A 1 87 ? -2.111 -5.378 -8.277 1.00 94.31 87 ILE A O 1
ATOM 710 N N . GLU A 1 88 ? -1.356 -7.422 -7.757 1.00 93.50 88 GLU A N 1
ATOM 711 C CA . GLU A 1 88 ? -0.883 -7.74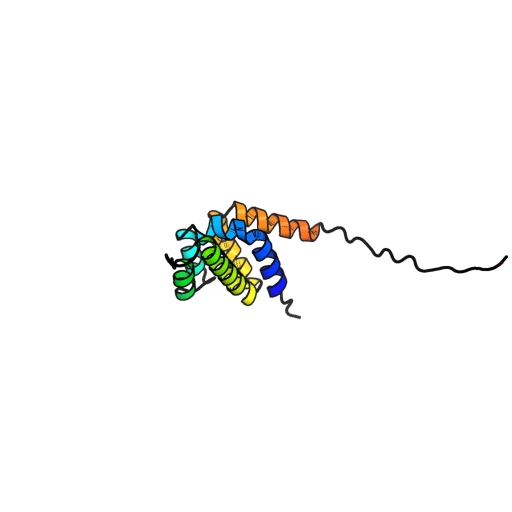6 -9.112 1.00 93.50 88 GLU A CA 1
ATOM 712 C C . GLU A 1 88 ? -1.971 -7.686 -10.190 1.00 93.50 88 GLU A C 1
ATOM 714 O O . GLU A 1 88 ? -1.697 -7.311 -11.335 1.00 93.50 88 GLU A O 1
ATOM 719 N N . SER A 1 89 ? -3.213 -8.011 -9.825 1.00 89.31 89 SER A N 1
ATOM 720 C CA . SER A 1 89 ? -4.352 -7.980 -10.743 1.00 89.31 89 SER A CA 1
ATOM 721 C C . SER A 1 89 ? -4.887 -6.566 -10.974 1.00 89.31 89 SER A C 1
ATOM 723 O O . SER A 1 89 ? -5.245 -6.231 -12.107 1.00 89.31 89 SER A O 1
ATOM 725 N N . GLU A 1 90 ? -4.905 -5.743 -9.923 1.00 92.31 90 GLU A N 1
ATOM 726 C CA . GLU A 1 90 ? -5.586 -4.445 -9.900 1.00 92.31 90 GLU A CA 1
ATOM 727 C C . GLU A 1 90 ? -4.639 -3.274 -10.205 1.00 92.31 90 GLU A C 1
ATOM 729 O O . GLU A 1 90 ? -4.983 -2.377 -10.972 1.00 92.31 90 GLU A O 1
ATOM 734 N N . CYS A 1 91 ? -3.413 -3.295 -9.677 1.00 93.50 91 CYS A N 1
ATOM 735 C CA . CYS A 1 91 ? -2.440 -2.202 -9.779 1.00 93.50 91 CYS A CA 1
ATOM 736 C C . CYS A 1 91 ? -1.327 -2.531 -10.789 1.00 93.50 91 CYS A C 1
ATOM 738 O O . CYS A 1 91 ? -0.132 -2.509 -10.476 1.00 93.50 91 CYS A O 1
ATOM 740 N N . LYS A 1 92 ? -1.709 -2.847 -12.033 1.00 91.69 92 LYS A N 1
ATOM 741 C CA . LYS A 1 92 ? -0.775 -3.301 -13.086 1.00 91.69 92 LYS A CA 1
ATOM 742 C C . LYS A 1 92 ? 0.339 -2.296 -13.393 1.00 91.69 92 LYS A C 1
ATOM 744 O O . LYS A 1 92 ? 1.462 -2.705 -13.679 1.00 91.69 92 LYS A O 1
ATOM 749 N N . ILE A 1 93 ? 0.038 -0.995 -13.342 1.00 91.06 93 ILE A N 1
ATOM 750 C CA . ILE A 1 93 ? 1.010 0.078 -13.609 1.00 91.06 93 ILE A CA 1
ATOM 751 C C . ILE A 1 93 ? 2.063 0.114 -12.500 1.00 91.06 93 ILE A C 1
ATOM 753 O O . ILE A 1 93 ? 3.259 0.080 -12.793 1.00 91.06 93 ILE A O 1
ATOM 757 N N . LEU A 1 94 ? 1.626 0.110 -11.237 1.00 92.62 94 LEU A N 1
ATOM 758 C CA . LEU A 1 94 ? 2.515 0.041 -10.078 1.00 92.62 94 LEU A CA 1
ATOM 759 C C . LEU A 1 94 ? 3.416 -1.197 -10.132 1.00 92.62 94 LEU A C 1
ATOM 761 O O . LEU A 1 94 ? 4.629 -1.089 -9.968 1.00 92.62 94 LEU A O 1
ATOM 765 N N . ILE A 1 95 ? 2.849 -2.363 -10.433 1.00 94.00 95 ILE A N 1
ATOM 766 C CA . ILE A 1 95 ? 3.603 -3.620 -10.492 1.00 94.00 95 ILE A CA 1
ATOM 767 C C . ILE A 1 95 ? 4.631 -3.611 -11.620 1.00 94.00 95 ILE A C 1
ATOM 769 O O . ILE A 1 95 ? 5.790 -3.954 -11.390 1.00 94.00 95 ILE A O 1
ATOM 773 N N . ALA A 1 96 ? 4.260 -3.146 -12.815 1.00 91.88 96 ALA A N 1
ATOM 774 C CA . ALA A 1 96 ? 5.209 -2.984 -13.912 1.00 91.88 96 ALA A CA 1
ATOM 775 C C . ALA A 1 96 ? 6.355 -2.028 -13.537 1.00 91.88 96 ALA A C 1
ATOM 777 O O . ALA A 1 96 ? 7.516 -2.298 -13.852 1.00 91.88 96 ALA A O 1
ATOM 778 N N . ALA A 1 97 ? 6.050 -0.936 -12.833 1.00 90.62 97 ALA A N 1
ATOM 779 C CA . ALA A 1 97 ? 7.046 0.028 -12.384 1.00 90.62 97 ALA A CA 1
ATOM 780 C C . ALA A 1 97 ? 8.028 -0.581 -11.363 1.00 90.62 97 ALA A C 1
ATOM 782 O O . ALA A 1 97 ? 9.240 -0.444 -11.535 1.00 90.62 97 ALA A O 1
ATOM 783 N N . LEU A 1 98 ? 7.523 -1.321 -10.370 1.00 90.62 98 LEU A N 1
ATOM 784 C CA . LEU A 1 98 ? 8.335 -2.017 -9.362 1.00 90.62 98 LEU A CA 1
ATOM 785 C C . LEU A 1 98 ? 9.228 -3.107 -9.980 1.00 90.62 98 LEU A C 1
ATOM 787 O O . LEU A 1 98 ? 10.398 -3.243 -9.609 1.00 90.62 98 LEU A O 1
ATOM 791 N N . ILE A 1 99 ? 8.700 -3.868 -10.945 1.00 88.56 99 ILE A N 1
ATOM 792 C CA . ILE A 1 99 ? 9.463 -4.892 -11.672 1.00 88.56 99 ILE A CA 1
ATOM 793 C C . ILE A 1 99 ? 10.582 -4.242 -12.490 1.00 88.56 99 ILE A C 1
ATOM 795 O O . ILE A 1 99 ? 11.721 -4.700 -12.424 1.00 88.56 99 ILE A O 1
ATOM 799 N N . ASN A 1 100 ? 10.293 -3.164 -13.223 1.00 86.94 100 ASN A N 1
ATOM 800 C CA . ASN A 1 100 ? 11.293 -2.481 -14.044 1.00 86.94 100 ASN A CA 1
ATOM 801 C C . ASN A 1 100 ? 12.457 -1.924 -13.211 1.00 86.94 100 ASN A C 1
ATOM 803 O O . ASN A 1 100 ? 13.606 -2.036 -13.634 1.00 86.94 100 ASN A O 1
ATOM 807 N N . ASP A 1 101 ? 12.196 -1.383 -12.017 1.00 81.25 101 ASP A N 1
ATOM 808 C CA . ASP A 1 101 ? 13.269 -0.910 -11.129 1.00 81.25 101 ASP A CA 1
ATOM 809 C C . ASP A 1 101 ? 14.108 -2.070 -10.576 1.00 81.25 101 ASP A C 1
ATOM 811 O O . ASP A 1 101 ? 15.336 -1.991 -10.519 1.00 81.25 101 ASP A O 1
ATOM 815 N N . SER A 1 102 ? 13.453 -3.189 -10.253 1.00 70.25 102 SER A N 1
ATOM 816 C CA . SER A 1 102 ? 14.123 -4.413 -9.798 1.00 70.25 102 SER A CA 1
ATOM 817 C C . SER A 1 102 ? 15.007 -5.026 -10.895 1.00 70.25 102 SER A C 1
ATOM 819 O O . SER A 1 102 ? 16.113 -5.489 -10.616 1.00 70.25 102 SER A O 1
ATOM 821 N N . LEU A 1 103 ? 14.557 -4.998 -12.157 1.00 60.69 103 LEU A N 1
ATOM 822 C CA . LEU A 1 103 ? 15.333 -5.447 -13.320 1.00 60.69 103 LEU A CA 1
ATOM 823 C C . LEU A 1 103 ? 16.505 -4.500 -13.624 1.00 60.69 103 LEU A C 1
ATOM 825 O O . LEU A 1 103 ? 17.599 -4.961 -13.956 1.00 60.69 103 LEU A O 1
ATOM 829 N N . ASN A 1 104 ? 16.321 -3.190 -13.442 1.00 54.16 104 ASN A N 1
ATOM 830 C CA . ASN A 1 104 ? 17.396 -2.207 -13.587 1.00 54.16 104 ASN A CA 1
ATOM 831 C C . ASN A 1 104 ? 18.460 -2.307 -12.485 1.00 54.16 104 ASN A C 1
ATOM 833 O O . ASN A 1 104 ? 19.612 -1.942 -12.725 1.00 54.16 104 ASN A O 1
ATOM 837 N N . TYR A 1 105 ? 18.132 -2.860 -11.315 1.00 49.56 105 TYR A N 1
ATOM 838 C CA . TYR A 1 105 ? 19.119 -3.156 -10.272 1.00 49.56 105 TYR A CA 1
ATOM 839 C C . TYR A 1 105 ? 20.165 -4.188 -10.738 1.00 49.56 105 TYR A C 1
ATOM 841 O O . TYR A 1 105 ? 21.338 -4.086 -10.383 1.00 49.56 105 TYR A O 1
ATOM 849 N N . GLY A 1 106 ? 19.776 -5.128 -11.611 1.00 46.44 106 GLY A N 1
ATOM 850 C CA . GLY A 1 106 ? 20.698 -6.053 -12.288 1.00 46.44 106 GLY A CA 1
ATOM 851 C C . GLY A 1 106 ? 21.505 -5.418 -13.428 1.00 46.44 106 GLY A C 1
ATOM 852 O O . GLY A 1 106 ? 22.519 -5.974 -13.844 1.00 46.44 106 GLY A O 1
ATOM 853 N N . ASN A 1 107 ? 21.080 -4.242 -13.896 1.00 41.03 107 ASN A N 1
ATOM 854 C CA . ASN A 1 107 ? 21.657 -3.514 -15.024 1.00 41.03 107 ASN A CA 1
ATOM 855 C C . ASN A 1 107 ? 22.392 -2.233 -14.616 1.00 41.03 107 ASN A C 1
ATOM 857 O O . ASN A 1 107 ? 22.775 -1.451 -15.486 1.00 41.03 107 ASN A O 1
ATOM 861 N N . SER A 1 108 ? 22.632 -2.012 -13.319 1.00 38.84 108 SER A N 1
ATOM 862 C CA . SER A 1 108 ? 23.547 -0.952 -12.909 1.00 38.84 108 SER A CA 1
ATOM 863 C C . SER A 1 108 ? 24.925 -1.268 -13.494 1.00 38.84 108 SER A C 1
ATOM 865 O O . SER A 1 108 ? 25.514 -2.290 -13.121 1.00 38.84 108 SER A O 1
ATOM 867 N N . PRO A 1 109 ? 25.478 -0.434 -14.398 1.00 46.25 109 PRO A N 1
ATOM 868 C CA . PRO A 1 109 ? 26.882 -0.550 -14.715 1.00 46.25 109 PRO A CA 1
ATOM 869 C C . PRO A 1 109 ? 27.604 -0.323 -13.391 1.00 46.25 109 PRO A C 1
ATOM 871 O O . PRO A 1 109 ? 27.527 0.757 -12.804 1.00 46.25 109 PRO A O 1
ATOM 874 N N . LYS A 1 110 ? 28.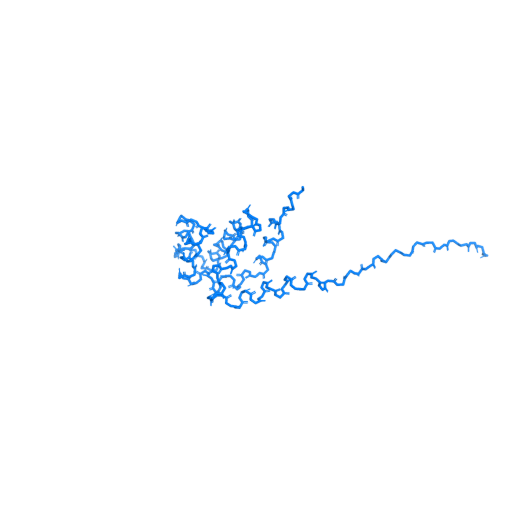295 -1.354 -12.898 1.00 44.38 110 LYS A N 1
ATOM 875 C CA . LYS A 1 110 ? 29.424 -1.138 -12.003 1.00 44.38 110 LYS A CA 1
ATOM 876 C C . LYS A 1 110 ? 30.336 -0.178 -12.759 1.00 44.38 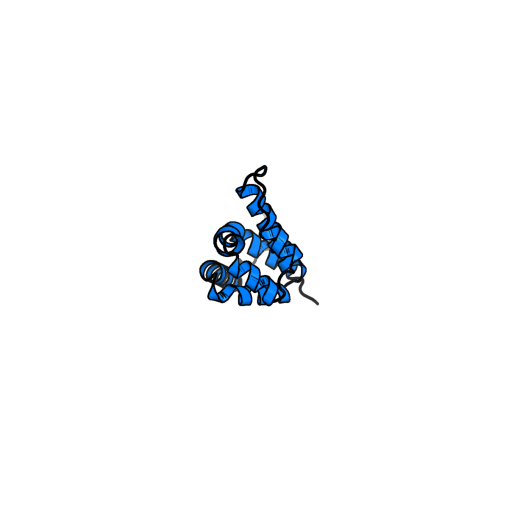110 LYS A C 1
ATOM 878 O O . LYS A 1 110 ? 31.093 -0.611 -13.627 1.00 44.38 110 LYS A O 1
ATOM 883 N N . ASN A 1 111 ? 30.234 1.122 -12.484 1.00 43.72 111 ASN A N 1
ATOM 884 C CA . ASN A 1 111 ? 31.308 2.032 -12.825 1.00 43.72 111 ASN A CA 1
ATOM 885 C C . ASN A 1 111 ? 32.452 1.681 -11.882 1.00 43.72 111 ASN A C 1
ATOM 887 O O . ASN A 1 111 ? 32.572 2.177 -10.765 1.00 43.72 111 ASN A O 1
ATOM 891 N N . SER A 1 112 ? 33.176 0.676 -12.348 1.00 50.81 112 SER A N 1
ATOM 892 C CA . SER A 1 112 ? 34.455 0.192 -11.901 1.00 50.81 112 SER A CA 1
ATOM 893 C C . SER A 1 112 ? 35.337 1.377 -11.547 1.00 50.81 112 SER A C 1
ATOM 895 O O . SER A 1 112 ? 35.591 2.231 -12.388 1.00 50.81 112 SER A O 1
ATOM 897 N N . ASN A 1 113 ? 35.772 1.404 -10.293 1.00 46.56 113 ASN A N 1
ATOM 898 C CA . ASN A 1 113 ? 37.048 1.928 -9.832 1.00 46.56 113 ASN A CA 1
ATOM 899 C C . ASN A 1 113 ? 37.840 2.711 -10.893 1.00 46.56 113 ASN A C 1
ATOM 901 O O . ASN A 1 113 ? 38.633 2.138 -11.640 1.00 46.56 113 ASN A O 1
ATOM 905 N N . GLY A 1 114 ? 37.702 4.035 -10.883 1.00 49.50 114 GLY A N 1
ATOM 906 C CA . GLY A 1 114 ? 38.739 4.935 -11.383 1.00 49.50 114 GLY A CA 1
ATOM 907 C C . GLY A 1 114 ? 39.897 5.001 -10.388 1.00 49.50 114 GLY A C 1
ATOM 908 O O . GLY A 1 114 ? 40.230 6.075 -9.905 1.00 49.50 114 GLY A O 1
ATOM 909 N N . GLU A 1 115 ? 40.466 3.850 -10.033 1.00 48.91 115 GLU A N 1
ATOM 910 C CA . GLU A 1 115 ? 41.715 3.759 -9.288 1.00 48.91 115 GLU A CA 1
ATOM 911 C C . GLU A 1 115 ? 42.803 3.409 -10.307 1.00 48.91 115 GLU A C 1
ATOM 913 O O . GLU A 1 115 ? 43.021 2.253 -10.661 1.00 48.91 115 GLU A O 1
ATOM 918 N N . SER A 1 116 ? 43.457 4.433 -10.849 1.00 54.47 116 SER A N 1
ATOM 919 C CA . SER A 1 116 ? 44.808 4.294 -11.390 1.00 54.47 116 SER A CA 1
ATOM 920 C C . SER A 1 116 ? 45.741 5.034 -10.453 1.00 54.47 116 SER A C 1
ATOM 922 O O . SER A 1 116 ? 45.999 6.226 -10.590 1.00 54.47 116 SER A O 1
ATOM 924 N N . SER A 1 117 ? 46.193 4.289 -9.451 1.00 56.97 117 SER A N 1
ATOM 925 C CA . SER A 1 117 ? 47.388 4.607 -8.689 1.00 56.97 117 SER A CA 1
ATOM 926 C C . SER A 1 117 ? 48.640 4.303 -9.524 1.00 56.97 117 SER A C 1
ATOM 928 O O . SER A 1 117 ? 48.671 3.315 -10.254 1.00 56.97 117 SER A O 1
ATOM 930 N N . ALA A 1 118 ? 49.679 5.111 -9.282 1.00 51.75 118 ALA A N 1
ATOM 931 C CA . ALA A 1 118 ? 51.093 4.963 -9.659 1.00 51.75 118 ALA A CA 1
ATOM 932 C C . ALA A 1 118 ? 51.458 5.330 -11.121 1.00 51.75 118 ALA A C 1
ATOM 934 O O . ALA A 1 118 ? 50.833 4.888 -12.072 1.00 51.75 118 ALA A O 1
ATOM 935 N N . SER A 1 119 ? 52.510 6.107 -11.401 1.00 49.72 119 SER A N 1
ATOM 936 C CA . SER A 1 119 ? 53.840 6.045 -10.779 1.00 49.72 119 SER A CA 1
ATOM 937 C C . SER A 1 119 ? 54.650 7.334 -10.997 1.00 49.72 119 SER A C 1
ATOM 939 O O . SER A 1 119 ? 54.551 7.972 -12.041 1.00 49.72 119 SER A O 1
ATOM 941 N N . SER A 1 120 ? 55.481 7.663 -10.007 1.00 53.25 120 SER A N 1
ATOM 942 C CA . SER A 1 120 ? 56.586 8.632 -10.007 1.00 53.25 120 SER A CA 1
ATOM 943 C C . SER A 1 120 ? 57.530 8.539 -11.217 1.00 53.25 120 SER A C 1
ATOM 945 O O . SER A 1 120 ? 57.742 7.432 -11.695 1.00 53.25 120 SER A O 1
ATOM 947 N N . THR A 1 121 ? 58.188 9.654 -11.595 1.00 55.19 121 THR A N 1
ATOM 948 C CA . THR A 1 121 ? 59.672 9.820 -11.582 1.00 55.19 121 THR A CA 1
ATOM 949 C C . THR A 1 121 ? 60.142 11.186 -12.129 1.00 55.19 121 THR A C 1
ATOM 951 O O . THR A 1 121 ? 59.860 11.520 -13.272 1.00 55.19 121 THR A O 1
ATOM 954 N N . ASN A 1 122 ? 60.891 11.900 -11.277 1.00 54.72 122 ASN A N 1
ATOM 955 C CA . ASN A 1 122 ? 62.119 12.699 -11.462 1.00 54.72 122 ASN A CA 1
ATOM 956 C C . ASN A 1 122 ? 62.352 13.753 -12.575 1.00 54.72 122 ASN A C 1
ATOM 958 O O . ASN A 1 122 ? 62.238 13.493 -13.766 1.00 54.72 122 ASN A O 1
ATOM 962 N N . ASP A 1 123 ? 62.897 14.876 -12.076 1.00 54.75 123 ASP A N 1
ATOM 963 C CA . ASP A 1 123 ? 64.012 15.713 -12.564 1.00 54.75 123 ASP A CA 1
ATOM 964 C C . ASP A 1 123 ? 64.042 16.216 -14.017 1.00 54.75 123 ASP A C 1
ATOM 966 O O . ASP A 1 123 ? 64.389 15.484 -14.947 1.00 54.75 123 ASP A O 1
ATOM 970 N N . ARG A 1 124 ? 63.914 17.544 -14.161 1.00 51.03 124 ARG A N 1
ATOM 971 C CA . ARG A 1 124 ? 64.997 18.425 -14.644 1.00 51.03 124 ARG A CA 1
ATOM 972 C C . ARG A 1 124 ? 64.708 19.897 -14.375 1.00 51.03 124 ARG A C 1
ATOM 974 O O . ARG A 1 124 ? 63.532 20.294 -14.511 1.00 51.03 124 ARG A O 1
#

Radius of gyration: 20.62 Å; Cα contacts (8 Å, |Δi|>4): 90; chains: 1; bounding box: 78×33×27 Å

Solvent-accessible surface area (backbone atoms only — not comparable to full-atom values): 7382 Å² total; per-residue (Å²): 133,83,80,78,44,28,63,62,45,35,55,54,49,58,76,41,42,72,50,47,43,66,59,38,66,70,32,66,69,54,51,48,38,31,38,77,66,65,56,41,52,71,69,55,46,53,59,58,68,58,81,56,96,90,50,58,66,67,62,52,48,50,52,42,47,50,51,53,40,51,55,34,14,73,62,19,65,68,36,43,52,47,46,53,63,52,35,51,86,79,30,49,67,56,46,52,51,55,49,52,54,59,54,44,64,78,62,59,76,78,80,67,76,92,73,81,78,85,80,90,83,85,89,133

Foldseek 3Di:
DPPLCLVVLLVLLVVCLVLCLVQPLVDLVLLVLCCVLVLDHPVLSCQSPDDDPVDDPVVSSSVNSNVSSNSQSVVHPVSVVSSLVSCVVRSVVSNVSSVVVVVCVVVPPPPDDPDDDDDDDDDD

Organism: NCBI:txid315576

Secondary structure (DSSP, 8-state):
-----HHHHHHHHHHTHHHIIIIIIT-HHHHHHHHHTTSS-HHHHHHHH---TTS-HHHHHHHHHHHHHHHHHHTHHHHHHHHHHHHTTT-HHHHHHHHHHHHHHTT-----------------

Sequence (124 aa):
MTTDHTKEISDLLTKYKSILIQDLLTNKAVLQSLVDETVIDKNDLDFLLKTDDNENENELNDKKCQYLIDLISKEGLKCFKRFCYSIESECKILIAALINDSLNYGNSPKNSNGESSASSTNDR

Nearest PDB structures (foldseek):
  4dwn-assembly1_A  TM=6.338E-01  e=1.283E+00  Homo sapiens
  4fh0-assembly2_B  TM=6.321E-01  e=1.571E+00  Homo sapiens

pLDDT: mean 83.55, std 17.5, range [38.84, 97.12]